Protein AF-A0A2K0TEW2-F1 (afdb_monomer)

Organism: NCBI:txid398673

Structure (mmCIF, N/CA/C/O backbone):
data_AF-A0A2K0TEW2-F1
#
_entry.id   AF-A0A2K0TEW2-F1
#
loop_
_atom_site.group_PDB
_atom_site.id
_atom_site.type_symbol
_atom_site.label_atom_id
_atom_site.label_alt_id
_atom_site.label_comp_id
_atom_site.label_asym_id
_atom_site.label_entity_id
_atom_site.label_seq_id
_atom_site.pdbx_PDB_ins_code
_atom_site.Cartn_x
_atom_site.Cartn_y
_atom_site.Cartn_z
_atom_site.occupancy
_atom_site.B_iso_or_equiv
_atom_site.auth_seq_id
_atom_site.auth_comp_id
_atom_site.auth_asym_id
_atom_site.auth_atom_id
_atom_site.pdbx_PDB_model_num
ATOM 1 N N . MET A 1 1 ? 7.494 16.924 -3.556 1.00 57.91 1 MET A N 1
ATOM 2 C CA . MET A 1 1 ? 6.108 16.742 -3.064 1.00 57.91 1 MET A CA 1
ATOM 3 C C . MET A 1 1 ? 6.076 16.778 -1.550 1.00 57.91 1 MET A C 1
ATOM 5 O O . MET A 1 1 ? 6.908 16.106 -0.947 1.00 57.91 1 MET A O 1
ATOM 9 N N . LYS A 1 2 ? 5.134 17.552 -0.991 1.00 87.75 2 LYS A N 1
ATOM 10 C CA . LYS A 1 2 ? 4.950 17.799 0.453 1.00 87.75 2 LYS A CA 1
ATOM 11 C C . LYS A 1 2 ? 4.092 16.739 1.165 1.00 87.75 2 LYS A C 1
ATOM 13 O O . LYS A 1 2 ? 4.087 16.709 2.386 1.00 87.75 2 LYS A O 1
ATOM 18 N N . TYR A 1 3 ? 3.412 15.872 0.410 1.00 91.50 3 TYR A N 1
ATOM 19 C CA . TYR A 1 3 ? 2.435 14.933 0.965 1.00 91.50 3 TYR A CA 1
ATOM 20 C C . TYR A 1 3 ? 3.031 13.914 1.946 1.00 91.50 3 TYR A C 1
ATOM 22 O O . TYR A 1 3 ? 2.413 13.671 2.963 1.00 91.50 3 TYR A O 1
ATOM 30 N N . GLY A 1 4 ? 4.246 13.394 1.725 1.00 90.50 4 GLY A N 1
ATOM 31 C CA . GLY A 1 4 ? 4.873 12.467 2.686 1.00 90.50 4 GLY A CA 1
ATOM 32 C C . GLY A 1 4 ? 5.037 13.074 4.087 1.00 90.50 4 GLY A C 1
ATOM 33 O O . GLY A 1 4 ? 4.664 12.460 5.075 1.00 90.50 4 GLY A O 1
ATOM 34 N N . VAL A 1 5 ? 5.476 14.336 4.161 1.00 90.69 5 VAL A N 1
ATOM 35 C CA . VAL A 1 5 ? 5.586 15.083 5.429 1.00 90.69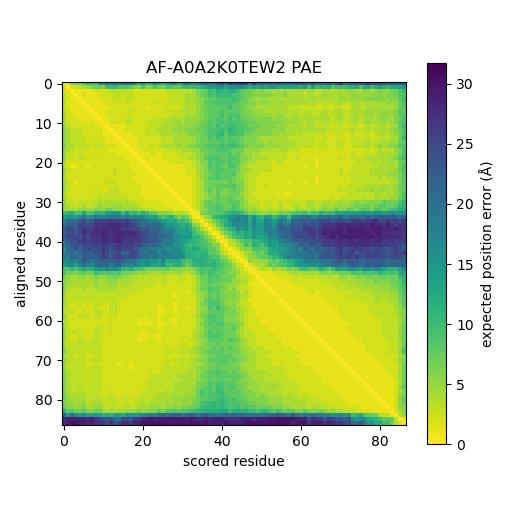 5 VAL A CA 1
ATOM 36 C C . VAL A 1 5 ? 4.208 15.362 6.029 1.00 90.69 5 VAL A C 1
ATOM 38 O O . VAL A 1 5 ? 4.030 15.326 7.242 1.00 90.69 5 VAL A O 1
ATOM 41 N N . GLN A 1 6 ? 3.226 15.670 5.180 1.00 94.06 6 GLN A N 1
ATOM 42 C CA . GLN A 1 6 ? 1.855 15.883 5.626 1.00 94.06 6 GLN A CA 1
ATOM 43 C C . GLN A 1 6 ? 1.256 14.603 6.220 1.00 94.06 6 GLN A C 1
ATOM 45 O O . GLN A 1 6 ? 0.680 14.668 7.300 1.00 94.06 6 GLN A O 1
ATOM 50 N N . LEU A 1 7 ? 1.434 13.467 5.544 1.00 92.94 7 LEU A N 1
ATOM 51 C CA . LEU A 1 7 ? 0.967 12.155 5.973 1.00 92.94 7 LEU A CA 1
ATOM 52 C C . LEU A 1 7 ? 1.548 11.805 7.341 1.00 92.94 7 LEU A C 1
ATOM 54 O O . LEU A 1 7 ? 0.790 11.503 8.253 1.00 92.94 7 LEU A O 1
ATOM 58 N N . GLU A 1 8 ? 2.865 11.918 7.517 1.00 91.25 8 GLU A N 1
ATOM 59 C CA . GLU A 1 8 ? 3.521 11.669 8.807 1.00 91.25 8 GLU A CA 1
ATOM 60 C C . GLU A 1 8 ? 2.981 12.578 9.920 1.00 91.25 8 GLU A C 1
ATOM 62 O O . GLU A 1 8 ? 2.714 12.110 11.022 1.00 91.25 8 GLU A O 1
ATOM 67 N N . ARG A 1 9 ? 2.771 13.869 9.628 1.00 93.44 9 ARG A N 1
ATOM 68 C CA . ARG A 1 9 ? 2.271 14.851 10.603 1.00 93.44 9 ARG A CA 1
ATOM 69 C C . ARG A 1 9 ? 0.811 14.623 11.001 1.00 93.44 9 ARG A C 1
ATOM 71 O O . ARG A 1 9 ? 0.449 14.893 12.140 1.00 93.44 9 ARG A O 1
ATOM 78 N N . GLU A 1 10 ? -0.034 14.235 10.052 1.00 94.31 10 GLU A N 1
ATOM 79 C CA . GLU A 1 10 ? -1.481 14.056 10.259 1.00 94.31 10 GLU A CA 1
ATOM 80 C C . GLU A 1 10 ? -1.837 12.647 10.743 1.00 94.31 10 GLU A C 1
ATOM 82 O O . GLU A 1 10 ? -2.970 12.401 11.151 1.00 94.31 10 GLU A O 1
ATOM 87 N N . SER A 1 11 ? -0.871 11.731 10.729 1.00 93.75 11 SER A N 1
ATOM 88 C CA . SER A 1 11 ? -1.049 10.377 11.232 1.00 93.75 11 SER A CA 1
ATOM 89 C C . SER A 1 11 ? -1.098 10.322 12.751 1.00 93.75 11 SER A C 1
ATOM 91 O O . SER A 1 11 ? -0.436 11.085 13.453 1.00 93.75 11 SER A O 1
ATOM 93 N N . VAL A 1 12 ? -1.835 9.335 13.256 1.00 95.12 12 VAL A N 1
ATOM 94 C CA . VAL A 1 12 ? -1.795 8.947 14.667 1.00 95.12 12 VAL A CA 1
ATOM 95 C C . VAL A 1 12 ? -0.409 8.350 14.958 1.00 95.12 12 VAL A C 1
ATOM 97 O O . VAL A 1 12 ? -0.057 7.346 14.329 1.00 95.12 12 VAL A O 1
ATOM 100 N N . PRO A 1 13 ? 0.396 8.926 15.874 1.00 94.00 13 PRO A N 1
ATOM 101 C CA . PRO A 1 13 ? 1.773 8.483 16.116 1.00 94.00 13 PRO A CA 1
ATOM 102 C C . PRO A 1 13 ? 1.891 6.990 16.440 1.00 94.00 13 PRO A C 1
ATOM 104 O O . PRO A 1 13 ? 2.789 6.308 15.945 1.00 94.00 13 PRO A O 1
ATOM 107 N N . GLU A 1 14 ? 0.941 6.463 17.208 1.00 94.81 14 GLU A N 1
ATOM 108 C CA . GLU A 1 14 ? 0.872 5.064 17.630 1.00 94.81 14 GLU A CA 1
ATOM 109 C C . GLU A 1 14 ? 0.627 4.100 16.462 1.00 94.81 14 GLU A C 1
ATOM 111 O O . GLU A 1 14 ? 0.890 2.905 16.586 1.00 94.81 14 GLU A O 1
ATOM 116 N N . TRP A 1 15 ? 0.112 4.596 15.335 1.00 94.38 15 TRP A N 1
ATOM 117 C CA . TRP A 1 15 ? -0.207 3.801 14.146 1.00 94.38 15 TRP A CA 1
ATOM 118 C C . TRP A 1 15 ? 0.764 4.053 12.993 1.00 94.38 15 TRP A C 1
ATOM 120 O O . TRP A 1 15 ? 0.603 3.472 11.926 1.00 94.38 15 TRP A O 1
ATOM 130 N N . SER A 1 16 ? 1.794 4.874 13.209 1.00 91.31 16 SER A N 1
ATOM 131 C CA . SER A 1 16 ? 2.771 5.261 12.184 1.00 91.31 16 SER A CA 1
ATOM 132 C C . SER A 1 16 ? 3.417 4.072 11.463 1.00 91.31 16 SER A C 1
ATOM 134 O O . SER A 1 16 ? 3.638 4.139 10.259 1.00 91.31 16 SER A O 1
ATOM 136 N N . LEU A 1 17 ? 3.652 2.961 12.168 1.00 91.81 17 LEU A N 1
ATOM 137 C CA . LEU A 1 17 ? 4.200 1.719 11.602 1.00 91.81 17 LEU A CA 1
ATOM 138 C C . LEU A 1 17 ? 3.247 0.992 10.643 1.00 91.81 17 LEU A C 1
ATOM 140 O O . LEU A 1 17 ? 3.684 0.130 9.884 1.00 91.81 17 LEU A O 1
ATOM 144 N N . HIS A 1 18 ? 1.957 1.310 10.699 1.00 94.12 18 HIS A N 1
ATOM 145 C CA . HIS A 1 18 ? 0.930 0.744 9.831 1.00 94.12 18 HIS A CA 1
ATOM 146 C C . HIS A 1 18 ? 0.596 1.655 8.652 1.00 94.12 18 HIS A C 1
ATOM 148 O O . HIS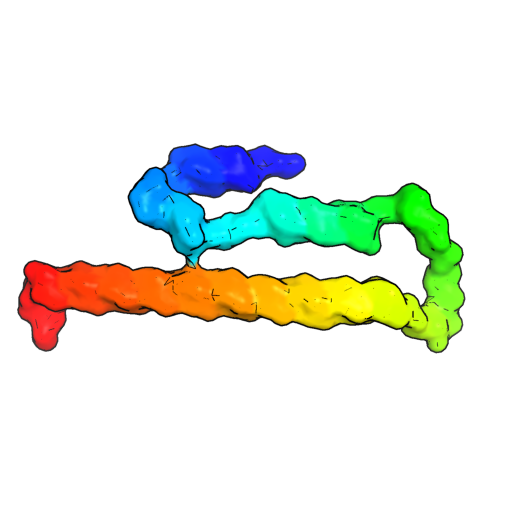 A 1 18 ? -0.185 1.255 7.798 1.00 94.12 18 HIS A O 1
ATOM 154 N N . ASN A 1 19 ? 1.169 2.859 8.589 1.00 93.38 19 ASN A N 1
ATOM 155 C CA . ASN A 1 19 ? 0.946 3.771 7.477 1.00 93.38 19 ASN A CA 1
ATOM 156 C C . ASN A 1 19 ? 1.519 3.232 6.164 1.00 93.38 19 ASN A C 1
ATOM 158 O O . ASN A 1 19 ? 2.477 2.460 6.143 1.00 93.38 19 ASN A O 1
ATOM 162 N N . LEU A 1 20 ? 0.977 3.747 5.058 1.00 94.25 20 LEU A N 1
ATOM 163 C CA . LEU A 1 20 ? 1.584 3.605 3.740 1.00 94.25 20 LEU A CA 1
ATOM 164 C C . LEU A 1 20 ? 3.011 4.177 3.760 1.00 94.25 20 LEU A C 1
ATOM 166 O O . LEU A 1 20 ? 3.206 5.335 4.146 1.00 94.25 20 LEU A O 1
ATOM 170 N N . ASP A 1 21 ? 3.988 3.421 3.259 1.00 94.81 21 ASP A N 1
ATOM 171 C CA . ASP A 1 21 ? 5.351 3.914 3.059 1.00 94.81 21 ASP A CA 1
ATOM 172 C C . ASP A 1 21 ? 5.428 4.766 1.782 1.00 94.81 21 ASP A C 1
ATOM 174 O O . ASP A 1 21 ? 5.989 4.410 0.740 1.00 94.81 21 ASP A O 1
ATOM 178 N N . TYR A 1 22 ? 4.804 5.939 1.871 1.00 95.00 22 TYR A N 1
ATOM 179 C CA . TYR A 1 22 ? 4.680 6.883 0.771 1.00 95.00 22 TYR A CA 1
ATOM 180 C C . TYR A 1 22 ? 6.043 7.353 0.248 1.00 95.00 22 TYR A C 1
ATOM 182 O O . TYR A 1 22 ? 6.213 7.570 -0.955 1.00 95.00 22 TYR A O 1
ATOM 190 N N . ASN A 1 23 ? 7.010 7.569 1.145 1.00 93.88 23 ASN A N 1
ATOM 191 C CA . ASN A 1 23 ? 8.315 8.100 0.765 1.00 93.88 23 ASN A CA 1
ATOM 192 C C . ASN A 1 23 ? 9.138 7.061 -0.000 1.00 93.88 23 ASN A C 1
ATOM 194 O O . ASN A 1 23 ? 9.760 7.448 -0.994 1.00 93.88 23 ASN A O 1
ATOM 198 N N . SER A 1 24 ? 9.072 5.781 0.379 1.00 93.81 24 SER A N 1
ATOM 199 C CA . SER A 1 24 ? 9.698 4.696 -0.384 1.00 93.81 24 SER A CA 1
ATOM 200 C C . SER A 1 24 ? 9.039 4.513 -1.749 1.00 93.81 24 SER 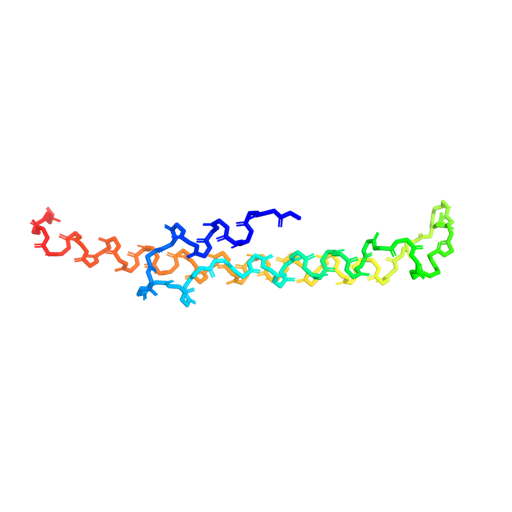A C 1
ATOM 202 O O . SER A 1 24 ? 9.735 4.574 -2.758 1.00 93.81 24 SER A O 1
ATOM 204 N N . LEU A 1 25 ? 7.703 4.437 -1.833 1.00 95.25 25 LEU A N 1
ATOM 205 C CA . LEU A 1 25 ? 6.996 4.324 -3.124 1.00 95.25 25 LEU A CA 1
ATOM 206 C C . LEU A 1 25 ? 7.339 5.480 -4.073 1.00 95.25 25 LEU A C 1
ATOM 208 O O . LEU A 1 25 ? 7.625 5.297 -5.256 1.00 95.25 25 LEU A O 1
ATOM 212 N N . LYS A 1 26 ? 7.356 6.704 -3.541 1.00 94.44 26 LYS A N 1
ATOM 213 C CA . LYS A 1 26 ? 7.751 7.893 -4.297 1.00 94.44 26 LYS A CA 1
ATOM 214 C C . LY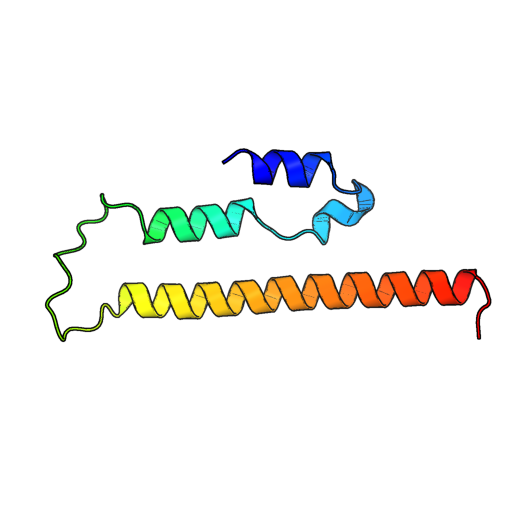S A 1 26 ? 9.219 7.845 -4.725 1.00 94.44 26 LYS A C 1
ATOM 216 O O . LYS A 1 26 ? 9.540 8.370 -5.793 1.00 94.44 26 LYS A O 1
ATOM 221 N N . HIS A 1 27 ? 10.108 7.309 -3.889 1.00 92.62 27 HIS A N 1
ATOM 222 C CA . HIS A 1 27 ? 11.518 7.145 -4.227 1.00 92.62 27 HIS A CA 1
ATOM 223 C C . HIS A 1 27 ? 11.683 6.164 -5.387 1.00 92.62 27 HIS A C 1
ATOM 225 O O . HIS A 1 27 ? 12.295 6.542 -6.381 1.00 92.62 27 HIS A O 1
ATOM 231 N N . GLU A 1 28 ? 11.058 4.990 -5.304 1.00 91.75 28 GLU A N 1
ATOM 232 C CA . GLU A 1 28 ? 11.088 3.962 -6.349 1.00 91.75 28 GLU A CA 1
ATOM 233 C C . GLU A 1 28 ? 10.589 4.504 -7.690 1.00 91.75 28 GLU A C 1
ATOM 235 O O . GLU A 1 28 ? 11.302 4.453 -8.694 1.00 91.75 28 GLU A O 1
ATOM 240 N N . ILE A 1 29 ? 9.421 5.157 -7.699 1.00 92.06 29 ILE A N 1
ATOM 241 C CA . ILE A 1 29 ? 8.898 5.813 -8.906 1.00 92.06 29 ILE A CA 1
ATOM 242 C C . ILE A 1 29 ? 9.912 6.819 -9.447 1.00 92.06 29 ILE A C 1
ATOM 244 O O . ILE A 1 29 ? 10.230 6.807 -10.631 1.00 92.06 29 ILE A O 1
ATOM 248 N N . LYS A 1 30 ? 10.472 7.676 -8.587 1.00 91.12 30 LYS A N 1
ATOM 249 C CA . LYS A 1 30 ? 11.443 8.676 -9.028 1.00 91.12 30 LYS A CA 1
ATOM 250 C C . LYS A 1 30 ? 12.684 8.025 -9.640 1.00 91.12 30 LYS A C 1
ATOM 252 O O . LYS A 1 30 ? 13.132 8.497 -10.681 1.00 91.12 30 LYS A O 1
ATOM 257 N N . VAL A 1 31 ? 13.255 7.001 -9.011 1.00 88.44 31 VAL A N 1
ATOM 258 C CA . VAL A 1 31 ? 14.460 6.317 -9.505 1.00 88.44 31 VAL A CA 1
ATOM 259 C C . VAL A 1 31 ? 14.219 5.744 -10.900 1.00 88.44 31 VAL A C 1
ATOM 261 O O . VAL A 1 31 ? 15.059 5.937 -11.776 1.00 88.44 31 VAL A O 1
ATOM 264 N N . HIS A 1 32 ? 13.054 5.138 -11.126 1.00 85.50 32 HIS A N 1
ATOM 265 C CA . HIS A 1 32 ? 12.729 4.453 -12.376 1.00 85.50 32 HIS A CA 1
ATOM 266 C C . HIS A 1 32 ? 12.106 5.341 -13.465 1.00 85.50 32 HIS A C 1
ATOM 268 O O . HIS A 1 32 ? 12.023 4.919 -14.615 1.00 85.50 32 HIS A O 1
ATOM 274 N N . THR A 1 33 ? 11.713 6.581 -13.151 1.00 80.75 33 THR A N 1
ATOM 275 C CA . THR A 1 33 ? 11.185 7.540 -14.142 1.00 80.75 33 THR A CA 1
ATOM 276 C C . THR A 1 33 ? 12.071 8.772 -14.355 1.00 80.75 33 THR A C 1
ATOM 278 O O . THR A 1 33 ? 11.705 9.666 -15.122 1.00 80.75 33 THR A O 1
ATOM 281 N N . THR A 1 34 ? 13.206 8.900 -13.656 1.00 81.94 34 THR A N 1
ATOM 282 C CA . THR A 1 34 ? 14.103 10.056 -13.833 1.00 81.94 34 THR A CA 1
ATOM 283 C C . THR A 1 34 ? 14.900 9.921 -15.129 1.00 81.94 34 THR A C 1
ATOM 285 O O . THR A 1 34 ? 15.633 8.961 -15.338 1.00 81.94 34 THR A O 1
ATOM 288 N N . ARG A 1 35 ? 14.787 10.954 -15.972 1.00 59.72 35 ARG A N 1
ATOM 289 C CA . ARG A 1 35 ? 15.273 11.040 -17.360 1.00 59.72 35 ARG A CA 1
ATOM 290 C C . ARG A 1 35 ? 16.793 10.864 -17.558 1.00 59.72 35 ARG A C 1
ATOM 292 O O . ARG A 1 35 ? 17.219 10.703 -18.695 1.00 59.72 35 ARG A O 1
ATOM 299 N N . ASP A 1 36 ? 17.581 10.900 -16.481 1.00 55.97 36 ASP A N 1
ATOM 300 C CA . ASP A 1 36 ? 19.053 10.831 -16.508 1.00 55.97 36 ASP A CA 1
ATOM 301 C C . ASP A 1 36 ? 19.624 9.407 -16.404 1.00 55.97 36 ASP A C 1
ATOM 303 O O . ASP A 1 36 ? 20.820 9.211 -16.622 1.00 55.97 36 ASP A O 1
ATOM 307 N N . GLN A 1 37 ? 18.803 8.386 -16.134 1.00 54.34 37 GLN A N 1
ATOM 308 C CA . GLN A 1 37 ? 19.193 7.035 -16.538 1.00 54.34 37 GLN A CA 1
ATOM 309 C C . GLN A 1 37 ? 18.981 6.972 -18.043 1.00 54.34 37 GLN A C 1
ATOM 311 O O . GLN A 1 37 ? 17.850 7.150 -18.484 1.00 54.34 37 GLN A O 1
ATOM 316 N N . ALA A 1 38 ? 20.066 6.801 -18.805 1.00 48.97 38 ALA A N 1
ATOM 317 C CA . ALA A 1 38 ? 20.143 6.764 -20.265 1.00 48.97 38 ALA A CA 1
ATOM 318 C C . ALA A 1 38 ? 19.113 5.810 -20.902 1.00 48.97 38 ALA A C 1
ATOM 320 O O . ALA A 1 38 ? 19.440 4.734 -21.397 1.00 48.97 38 ALA A O 1
ATOM 321 N N . THR A 1 39 ? 17.849 6.219 -20.889 1.00 54.81 39 THR A N 1
ATOM 322 C CA . THR A 1 39 ? 16.736 5.499 -21.477 1.00 54.81 39 THR A CA 1
ATOM 323 C C . THR A 1 39 ? 16.833 5.850 -22.942 1.00 54.81 39 THR A C 1
ATOM 325 O O . THR A 1 39 ? 16.326 6.881 -23.393 1.00 54.81 39 THR A O 1
ATOM 328 N N . ALA A 1 40 ? 17.617 5.048 -23.664 1.00 53.31 40 ALA A N 1
ATOM 329 C CA . ALA A 1 40 ? 17.562 5.000 -25.110 1.00 53.31 40 ALA A CA 1
ATOM 330 C C . ALA A 1 40 ? 16.078 5.030 -25.479 1.00 53.31 40 ALA A C 1
ATOM 332 O O . ALA A 1 40 ? 15.324 4.186 -24.996 1.00 53.31 40 ALA A O 1
ATOM 333 N N . LEU A 1 41 ? 15.662 6.070 -26.212 1.00 58.66 41 LEU A N 1
ATOM 334 C CA . LEU A 1 41 ? 14.278 6.285 -26.631 1.00 58.66 41 LEU A CA 1
ATOM 335 C C . LEU A 1 41 ? 13.679 4.929 -27.002 1.00 58.66 41 LEU A C 1
ATOM 337 O O . LEU A 1 41 ? 14.186 4.294 -27.929 1.00 58.66 41 LEU A O 1
ATOM 341 N N . ALA A 1 42 ? 12.696 4.463 -26.224 1.00 59.91 42 ALA A N 1
ATOM 342 C CA . ALA A 1 42 ? 12.127 3.136 -26.400 1.00 59.91 42 ALA A CA 1
ATOM 343 C C . ALA A 1 42 ? 11.764 2.966 -27.878 1.00 59.91 42 ALA A C 1
ATOM 345 O O . ALA A 1 42 ? 10.973 3.740 -28.425 1.00 59.91 42 ALA A O 1
ATOM 346 N N . ILE A 1 43 ? 12.421 2.016 -28.546 1.00 60.53 43 ILE A N 1
ATOM 347 C CA . ILE A 1 43 ? 12.192 1.771 -29.967 1.00 60.53 43 ILE A CA 1
ATOM 348 C C . ILE A 1 43 ? 10.734 1.319 -30.087 1.00 60.53 43 ILE A C 1
ATOM 350 O O . ILE A 1 43 ? 10.362 0.356 -29.411 1.00 60.53 43 ILE A O 1
ATOM 354 N N . PRO A 1 44 ? 9.894 1.972 -30.909 1.00 61.41 44 PRO A N 1
ATOM 355 C CA . PRO A 1 44 ? 8.513 1.545 -31.096 1.00 61.41 44 PRO A CA 1
ATOM 356 C C . PRO A 1 44 ? 8.452 0.049 -31.444 1.00 61.41 44 PRO A C 1
ATOM 358 O O . PRO A 1 44 ? 9.029 -0.382 -32.439 1.00 61.41 44 PRO A O 1
ATOM 361 N N . GLY A 1 45 ? 7.792 -0.749 -30.598 1.00 67.81 45 GLY A N 1
ATOM 362 C CA . GLY A 1 45 ? 7.707 -2.211 -30.740 1.00 67.81 45 GLY A CA 1
ATOM 363 C C . GLY A 1 45 ? 8.705 -3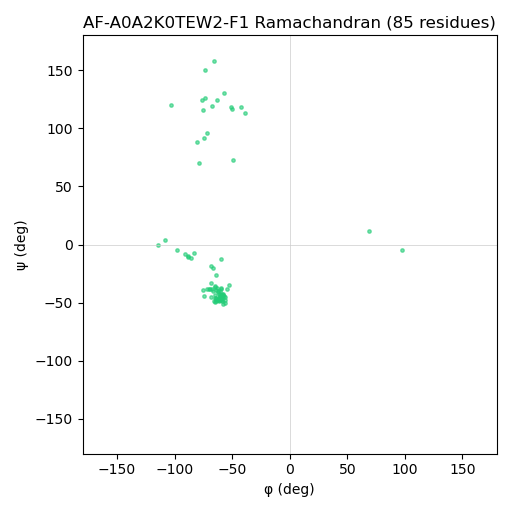.029 -29.906 1.00 67.81 45 GLY A C 1
ATOM 364 O O . GLY A 1 45 ? 8.592 -4.252 -29.885 1.00 67.81 45 GLY A O 1
ATOM 365 N N . HIS A 1 46 ? 9.637 -2.398 -29.183 1.00 66.88 46 HIS A N 1
ATOM 366 C CA . HIS A 1 46 ? 10.520 -3.071 -28.228 1.00 66.88 46 HIS A CA 1
ATOM 367 C C . HIS A 1 46 ? 10.053 -2.807 -26.793 1.00 66.88 46 HIS A C 1
ATOM 369 O O . HIS A 1 46 ? 9.964 -1.657 -26.364 1.00 66.88 46 HIS A O 1
ATOM 375 N N . GLN A 1 47 ? 9.729 -3.870 -26.052 1.00 68.19 47 GLN A N 1
ATOM 376 C CA . GLN A 1 47 ? 9.352 -3.743 -24.646 1.00 68.19 47 GLN A CA 1
ATOM 377 C C . GLN A 1 47 ? 10.585 -3.438 -23.798 1.00 68.19 47 GLN A C 1
ATOM 379 O O . GLN A 1 47 ? 11.564 -4.185 -23.814 1.00 68.19 47 GLN A O 1
ATOM 384 N N . ASP A 1 48 ? 10.509 -2.366 -23.016 1.00 81.38 48 ASP A N 1
ATOM 385 C CA . ASP A 1 48 ? 11.493 -2.090 -21.980 1.00 81.38 48 ASP A CA 1
ATOM 386 C C . ASP A 1 48 ? 11.296 -3.087 -20.828 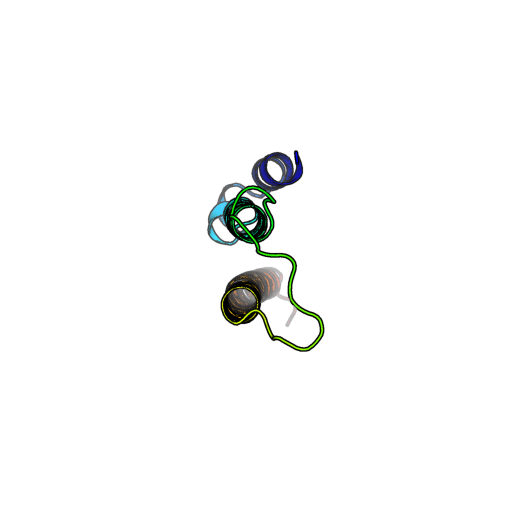1.00 81.38 48 ASP A C 1
ATOM 388 O O . ASP A 1 48 ? 10.438 -2.936 -19.957 1.00 81.38 48 ASP A O 1
ATOM 392 N N . THR A 1 49 ? 12.074 -4.168 -20.863 1.00 84.56 49 THR A N 1
ATOM 393 C CA . THR A 1 49 ? 12.003 -5.235 -19.856 1.00 84.56 49 THR A CA 1
ATOM 394 C C . THR A 1 49 ? 12.390 -4.760 -18.455 1.00 84.56 49 THR A C 1
ATOM 396 O O . THR A 1 49 ? 11.923 -5.344 -17.477 1.00 84.56 49 THR A O 1
ATOM 399 N N . ALA A 1 50 ? 13.214 -3.713 -18.333 1.00 83.62 50 ALA A N 1
ATOM 400 C CA . ALA A 1 50 ? 13.583 -3.141 -17.044 1.00 83.62 50 ALA A CA 1
ATOM 401 C C . ALA A 1 50 ? 12.421 -2.328 -16.468 1.00 83.62 50 ALA A C 1
ATOM 403 O O . ALA A 1 50 ? 12.066 -2.523 -15.304 1.00 83.62 50 ALA A O 1
ATOM 404 N N . LEU A 1 51 ? 11.775 -1.505 -17.302 1.00 83.50 51 LEU A N 1
ATOM 405 C CA . LEU A 1 51 ? 10.557 -0.787 -16.930 1.00 83.50 51 LEU A CA 1
ATOM 406 C C . LEU A 1 51 ? 9.451 -1.760 -16.514 1.00 83.50 51 LEU A C 1
ATOM 408 O O . LEU A 1 51 ? 8.851 -1.587 -15.459 1.00 83.50 51 LEU A O 1
ATOM 412 N N . ARG A 1 52 ? 9.237 -2.833 -17.286 1.00 88.00 52 ARG A N 1
ATOM 413 C CA . ARG A 1 52 ? 8.210 -3.830 -16.967 1.00 88.00 52 ARG A CA 1
ATOM 414 C C . ARG A 1 52 ? 8.448 -4.507 -15.617 1.00 88.00 52 ARG A C 1
ATOM 416 O O . ARG A 1 52 ? 7.523 -4.646 -14.825 1.00 88.00 52 ARG A O 1
ATOM 423 N N . ARG A 1 53 ? 9.692 -4.909 -15.339 1.00 90.44 53 ARG A N 1
ATOM 424 C CA . ARG A 1 53 ? 10.067 -5.504 -14.045 1.00 90.44 53 ARG A CA 1
ATOM 425 C C . ARG A 1 53 ? 9.826 -4.542 -12.889 1.00 90.44 53 ARG A C 1
ATOM 427 O O . ARG A 1 53 ? 9.365 -4.974 -11.838 1.00 90.44 53 ARG A O 1
ATOM 434 N N . PHE A 1 54 ? 10.137 -3.263 -13.086 1.00 91.12 54 PHE A N 1
ATOM 435 C CA . PHE A 1 54 ? 9.836 -2.227 -12.107 1.00 91.12 54 PHE A CA 1
ATOM 436 C C . PHE A 1 54 ? 8.325 -2.094 -11.874 1.00 91.12 54 PHE A C 1
ATOM 438 O O . PHE A 1 54 ? 7.900 -2.097 -10.725 1.00 91.12 54 PHE A O 1
ATOM 445 N N . GLU A 1 55 ? 7.510 -2.032 -12.929 1.00 92.75 55 GLU A N 1
ATOM 446 C CA . GLU A 1 55 ? 6.048 -1.941 -12.807 1.00 92.75 55 GLU A CA 1
ATOM 447 C C . GLU A 1 55 ? 5.458 -3.139 -12.050 1.00 92.75 55 GLU A C 1
ATOM 449 O O . GLU A 1 55 ? 4.649 -2.951 -11.142 1.00 92.75 55 GLU A O 1
ATOM 454 N N . ASP A 1 56 ? 5.894 -4.361 -12.377 1.00 96.06 56 ASP A N 1
ATOM 455 C CA . ASP A 1 56 ? 5.440 -5.584 -11.705 1.00 96.06 56 ASP A CA 1
ATOM 456 C C . ASP A 1 56 ? 5.852 -5.593 -10.213 1.00 96.06 56 ASP A C 1
ATOM 458 O O . ASP A 1 56 ? 5.067 -5.982 -9.339 1.00 96.06 56 ASP A O 1
ATOM 462 N N . ALA A 1 57 ? 7.062 -5.116 -9.893 1.00 95.88 57 ALA A N 1
ATOM 463 C CA . ALA A 1 57 ? 7.543 -4.988 -8.516 1.00 95.88 57 ALA A CA 1
ATOM 464 C C . ALA A 1 57 ? 6.785 -3.903 -7.732 1.00 95.88 57 ALA A C 1
ATOM 466 O O . ALA A 1 57 ? 6.349 -4.150 -6.608 1.00 95.88 57 ALA A O 1
ATOM 467 N N . LEU A 1 58 ? 6.573 -2.730 -8.335 1.00 96.25 58 LEU A N 1
ATOM 468 C CA . LEU A 1 58 ? 5.814 -1.632 -7.738 1.00 96.25 58 LEU A CA 1
ATOM 469 C C . LEU A 1 58 ? 4.369 -2.053 -7.458 1.00 96.25 58 LEU A C 1
ATOM 471 O O . LEU A 1 58 ? 3.842 -1.760 -6.388 1.00 96.25 58 LEU A O 1
ATOM 475 N N . PHE A 1 59 ? 3.734 -2.760 -8.395 1.00 97.44 59 PHE A N 1
ATOM 476 C CA . PHE A 1 59 ? 2.387 -3.292 -8.207 1.00 97.44 59 PHE A CA 1
ATOM 477 C C . PHE A 1 59 ? 2.326 -4.260 -7.022 1.00 97.44 59 PHE A C 1
ATOM 479 O O . PHE A 1 59 ? 1.460 -4.130 -6.159 1.00 97.44 59 PHE A O 1
ATOM 486 N N . THR A 1 60 ? 3.283 -5.187 -6.947 1.00 98.19 60 THR A N 1
ATOM 487 C CA . THR A 1 60 ? 3.381 -6.139 -5.834 1.00 98.19 60 THR A CA 1
ATOM 488 C C . THR A 1 60 ? 3.531 -5.415 -4.495 1.00 98.19 60 THR A C 1
ATOM 490 O O . THR A 1 60 ? 2.857 -5.762 -3.528 1.00 98.19 60 THR A O 1
ATOM 493 N N . GLU A 1 61 ? 4.364 -4.374 -4.434 1.00 97.81 61 GLU A N 1
ATOM 494 C CA . GLU A 1 61 ? 4.554 -3.592 -3.211 1.00 97.81 61 GLU A CA 1
ATOM 495 C C . GLU A 1 61 ? 3.296 -2.808 -2.813 1.00 97.81 61 GLU A C 1
ATOM 497 O O . GLU A 1 61 ? 2.935 -2.778 -1.636 1.00 97.81 61 GLU A O 1
ATOM 502 N N . LEU A 1 62 ? 2.576 -2.234 -3.782 1.00 97.88 62 LEU A N 1
ATOM 503 C CA . LEU A 1 62 ? 1.294 -1.574 -3.527 1.00 97.88 62 LEU A CA 1
ATOM 504 C C . LEU A 1 62 ? 0.264 -2.545 -2.936 1.00 97.88 62 LEU A C 1
ATOM 506 O O . LEU A 1 62 ? -0.401 -2.189 -1.964 1.00 97.88 62 LEU A O 1
ATOM 510 N N . CYS A 1 63 ? 0.164 -3.768 -3.467 1.00 98.19 63 CYS A N 1
ATOM 511 C CA . CYS A 1 63 ? -0.688 -4.814 -2.896 1.00 98.19 63 CYS A CA 1
ATOM 512 C C . CYS A 1 63 ? -0.257 -5.174 -1.469 1.00 98.19 63 CYS A C 1
ATOM 514 O O . CYS A 1 63 ? -1.078 -5.157 -0.558 1.00 98.19 63 CYS A O 1
ATOM 516 N N . ASN A 1 64 ? 1.038 -5.410 -1.243 1.00 97.56 64 ASN A N 1
ATOM 517 C CA . ASN A 1 64 ? 1.553 -5.772 0.079 1.00 97.56 64 ASN A CA 1
ATOM 518 C C . ASN A 1 64 ? 1.258 -4.702 1.140 1.00 97.56 64 ASN A C 1
ATOM 520 O O . ASN A 1 64 ? 0.882 -5.029 2.267 1.00 97.56 64 ASN A O 1
ATOM 524 N N . GLN A 1 65 ? 1.454 -3.421 0.812 1.00 97.38 65 GLN A N 1
ATOM 525 C CA . GLN A 1 65 ? 1.157 -2.334 1.745 1.00 97.38 65 GLN A CA 1
ATOM 526 C C . GLN A 1 65 ? -0.349 -2.161 1.957 1.00 97.38 65 GLN A C 1
ATOM 528 O O . GLN A 1 65 ? -0.771 -1.923 3.089 1.00 97.38 65 GLN A O 1
ATOM 533 N N . HIS A 1 66 ? -1.154 -2.326 0.903 1.00 97.25 66 HIS A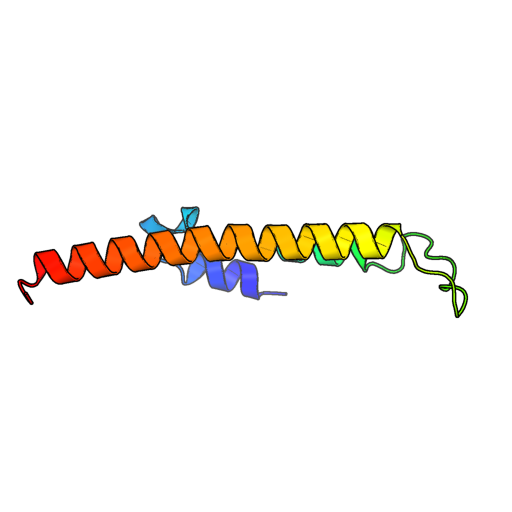 N 1
ATOM 534 C CA . HIS A 1 66 ? -2.611 -2.314 1.001 1.00 97.25 66 HIS A CA 1
ATOM 535 C C . HIS A 1 66 ? -3.121 -3.407 1.949 1.00 97.25 66 HIS A C 1
ATOM 537 O O . HIS A 1 66 ? -3.879 -3.104 2.864 1.00 97.25 66 HIS A O 1
ATOM 543 N N . ASP A 1 67 ? -2.652 -4.645 1.803 1.00 97.62 67 ASP A N 1
ATOM 544 C CA . ASP A 1 67 ? -3.105 -5.771 2.626 1.00 97.62 67 ASP A CA 1
ATOM 545 C C . ASP A 1 67 ? -2.734 -5.589 4.106 1.00 97.62 67 ASP A C 1
ATOM 547 O O . ASP A 1 67 ? -3.504 -5.925 5.007 1.00 97.62 67 ASP A O 1
ATOM 551 N N . ARG A 1 68 ? -1.564 -4.998 4.386 1.00 96.50 68 ARG A N 1
ATOM 552 C CA . ARG A 1 68 ? -1.153 -4.649 5.758 1.00 96.50 68 ARG A CA 1
ATOM 553 C C . ARG A 1 68 ? -2.054 -3.578 6.371 1.00 96.50 68 ARG A C 1
ATOM 555 O O . ARG A 1 68 ? -2.417 -3.693 7.543 1.00 96.50 68 ARG A O 1
ATOM 562 N N . LEU A 1 69 ? -2.392 -2.547 5.595 1.00 96.19 69 LEU A N 1
ATOM 563 C CA . LEU A 1 69 ? -3.309 -1.482 6.003 1.00 96.19 69 LEU A CA 1
ATOM 564 C C . LEU A 1 69 ? -4.715 -2.032 6.258 1.00 96.19 69 LEU A C 1
ATOM 566 O O . LEU A 1 69 ? -5.299 -1.743 7.301 1.00 96.19 69 LEU A O 1
ATOM 570 N N . ASP A 1 70 ? -5.228 -2.854 5.344 1.00 97.62 70 ASP A N 1
ATOM 571 C CA . ASP A 1 70 ? -6.547 -3.478 5.444 1.00 97.62 70 ASP A CA 1
ATOM 572 C C . ASP A 1 70 ? -6.666 -4.357 6.696 1.00 97.62 70 ASP A C 1
ATOM 574 O O . ASP A 1 70 ? -7.603 -4.209 7.486 1.00 97.62 70 ASP A O 1
ATOM 578 N N . LEU A 1 71 ? -5.654 -5.192 6.956 1.00 97.69 71 LEU A N 1
ATOM 579 C CA . LEU A 1 71 ? -5.598 -6.020 8.159 1.00 97.69 71 LEU A CA 1
ATOM 580 C C . LEU A 1 71 ? -5.599 -5.172 9.438 1.00 97.69 71 LEU A C 1
ATOM 582 O O . LEU A 1 71 ? -6.306 -5.490 10.398 1.00 97.69 71 LEU A O 1
ATOM 586 N N . PHE A 1 72 ? -4.816 -4.091 9.466 1.00 97.19 72 PHE A N 1
ATOM 587 C CA . PHE A 1 72 ? -4.753 -3.195 10.619 1.00 97.19 72 PHE A CA 1
ATOM 588 C C . PHE A 1 72 ? -6.097 -2.503 10.876 1.00 97.19 72 PHE A C 1
ATOM 590 O O . PHE A 1 72 ? -6.594 -2.522 12.006 1.00 97.19 72 PHE A O 1
ATOM 597 N N . VAL A 1 73 ? -6.703 -1.928 9.833 1.00 96.88 73 VAL A N 1
ATOM 598 C CA . VAL A 1 73 ? -7.989 -1.225 9.925 1.00 96.88 73 VAL A CA 1
ATOM 599 C C . VAL A 1 73 ? -9.091 -2.180 10.365 1.00 96.88 73 VAL A C 1
ATOM 601 O O . VAL A 1 73 ? -9.808 -1.868 11.316 1.00 96.88 73 VAL A O 1
ATOM 604 N N . THR A 1 74 ? -9.183 -3.360 9.751 1.00 97.94 74 THR A N 1
ATOM 605 C CA . THR A 1 74 ? -10.174 -4.383 10.110 1.00 97.94 74 THR A CA 1
ATOM 606 C C . THR A 1 74 ? -9.997 -4.829 11.560 1.00 97.94 74 THR A C 1
ATOM 608 O O . THR A 1 74 ? -10.943 -4.791 12.347 1.00 97.94 74 THR A O 1
ATOM 611 N N . SER A 1 75 ? -8.763 -5.137 11.976 1.00 97.50 75 SER A N 1
ATOM 612 C CA . SER A 1 75 ? -8.477 -5.524 13.361 1.00 97.50 75 SER A CA 1
ATOM 613 C C . SER A 1 75 ? -8.852 -4.435 14.370 1.00 97.50 75 SER A C 1
ATOM 615 O O . SER A 1 75 ? -9.295 -4.761 15.477 1.00 97.50 75 SER A O 1
ATOM 617 N N . LYS A 1 76 ? -8.643 -3.156 14.036 1.00 96.69 76 LYS A N 1
ATOM 618 C CA . LYS A 1 76 ? -8.978 -2.027 14.913 1.00 96.69 76 LYS A CA 1
ATOM 619 C C . LYS A 1 76 ? -10.472 -1.744 14.945 1.00 96.69 76 LYS A C 1
ATOM 621 O O . LYS A 1 76 ? -10.999 -1.477 16.023 1.00 96.69 76 LYS A O 1
ATOM 626 N N . ALA A 1 77 ? -11.154 -1.848 13.809 1.00 96.44 77 ALA A N 1
ATOM 627 C CA . ALA A 1 77 ? -12.605 -1.738 13.735 1.00 96.44 77 ALA A CA 1
ATOM 628 C C . ALA A 1 77 ? -13.271 -2.810 14.607 1.00 96.44 77 ALA A C 1
ATOM 630 O O . ALA A 1 77 ? -14.098 -2.484 15.455 1.00 96.44 77 ALA A O 1
ATOM 631 N N . ASP A 1 78 ? -12.825 -4.061 14.495 1.00 97.31 78 ASP A N 1
ATOM 632 C CA . ASP A 1 78 ? -13.318 -5.167 15.315 1.00 97.31 78 ASP A CA 1
ATOM 633 C C . ASP A 1 78 ? -13.048 -4.957 16.809 1.00 97.31 78 ASP A C 1
ATOM 635 O O . ASP A 1 78 ? -13.892 -5.250 17.659 1.00 97.31 78 ASP A O 1
ATOM 639 N N . GLU A 1 79 ? -11.864 -4.447 17.156 1.00 97.19 79 GLU A N 1
ATOM 640 C CA . GLU A 1 79 ? -11.534 -4.092 18.535 1.00 97.19 79 GLU A CA 1
ATOM 641 C C . GLU A 1 79 ? -12.496 -3.034 19.090 1.00 97.19 79 GLU A C 1
ATOM 643 O O . GLU A 1 79 ? -13.004 -3.190 20.204 1.00 97.19 79 GLU A O 1
ATOM 648 N N . VAL A 1 80 ? -12.763 -1.978 18.320 1.00 96.25 80 VAL A N 1
ATOM 649 C CA . VAL A 1 80 ? -13.683 -0.902 18.706 1.00 96.25 80 VAL A CA 1
ATOM 650 C C . VAL A 1 80 ? -15.113 -1.426 18.835 1.00 96.25 80 VAL A C 1
ATOM 652 O O . VAL A 1 80 ? -15.739 -1.182 19.864 1.00 96.25 80 VAL A O 1
ATOM 655 N N . SER A 1 81 ? -15.604 -2.210 17.873 1.00 96.50 81 SER A N 1
ATOM 656 C CA . SER A 1 81 ? -16.935 -2.830 17.927 1.00 96.50 81 SER A CA 1
ATOM 657 C C . SER A 1 81 ? -17.114 -3.684 19.182 1.00 96.50 81 SER A C 1
ATOM 659 O O . SER A 1 81 ? -18.107 -3.541 19.896 1.00 96.50 81 SER A O 1
ATOM 661 N N . ARG A 1 82 ? -16.110 -4.506 19.528 1.00 95.81 82 ARG A N 1
ATOM 662 C CA . ARG A 1 82 ? -16.131 -5.306 20.765 1.00 95.81 82 ARG A CA 1
ATOM 663 C C . ARG A 1 82 ? -16.175 -4.440 22.022 1.00 95.81 82 ARG A C 1
ATOM 665 O O . ARG A 1 82 ? -16.887 -4.778 22.962 1.00 95.81 82 ARG A O 1
ATOM 672 N N . ARG A 1 83 ? -15.432 -3.329 22.057 1.00 96.00 83 ARG A N 1
ATOM 673 C CA . ARG A 1 83 ? -15.423 -2.401 23.205 1.00 96.00 83 ARG A CA 1
ATOM 674 C C . ARG A 1 83 ? -16.746 -1.655 23.367 1.00 96.00 83 ARG A C 1
ATOM 676 O O . ARG A 1 83 ? -17.129 -1.358 24.493 1.00 96.00 83 ARG A O 1
ATOM 683 N N . LEU A 1 84 ? -17.423 -1.347 22.263 1.00 95.56 84 LEU A N 1
ATOM 684 C CA . LEU A 1 84 ? -18.698 -0.630 22.270 1.00 95.56 84 LEU A CA 1
ATOM 685 C C . LEU A 1 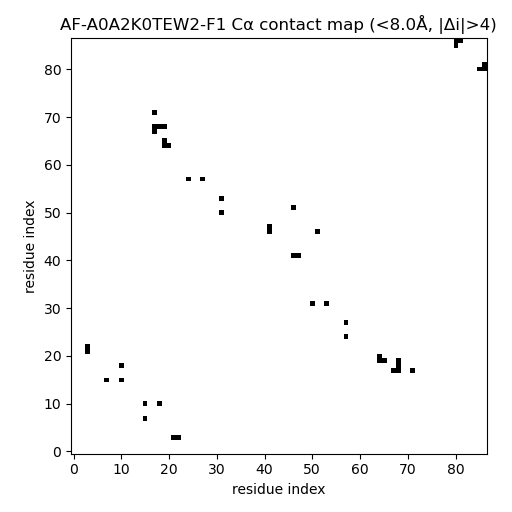84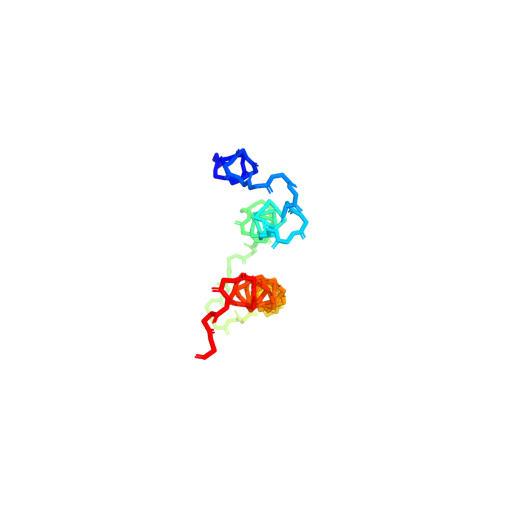 ? -19.909 -1.541 22.530 1.00 95.56 84 LEU A C 1
ATOM 687 O O . LEU A 1 84 ? -21.009 -1.033 22.723 1.00 95.56 84 LEU A O 1
ATOM 691 N N . GLY A 1 85 ? -19.727 -2.866 22.577 1.00 81.25 85 GLY A N 1
ATOM 692 C CA . GLY A 1 85 ? -20.793 -3.814 22.920 1.00 81.25 85 GLY A CA 1
ATOM 693 C C . GLY A 1 85 ? -21.897 -3.937 21.865 1.00 81.25 85 GLY A C 1
ATOM 694 O O . GLY A 1 85 ? -22.931 -4.543 22.135 1.00 81.25 85 GLY A O 1
ATOM 695 N N . THR A 1 86 ? -21.696 -3.391 20.665 1.00 61.12 86 THR A N 1
ATOM 696 C CA . THR A 1 86 ? -22.574 -3.624 19.515 1.00 61.12 86 THR A CA 1
ATOM 697 C C . THR A 1 86 ? -22.311 -5.032 18.984 1.00 61.12 86 THR A C 1
ATOM 699 O O . THR A 1 86 ? -21.384 -5.230 18.197 1.00 61.12 86 THR A O 1
ATOM 702 N N . THR A 1 87 ? -23.079 -5.999 19.499 1.00 53.97 87 THR A N 1
ATOM 703 C CA . THR A 1 87 ? -23.179 -7.376 18.982 1.00 53.97 87 THR A CA 1
ATOM 704 C C . THR A 1 87 ? -24.304 -7.451 17.962 1.00 53.97 87 THR A C 1
ATOM 706 O O . THR A 1 87 ? -25.344 -6.801 18.217 1.00 53.97 87 THR A O 1
#

Sequence (87 aa):
MKYGVQLERESVPEWSLHNLDYNSLKHEIKVHTTRDQATALAIPGHQDTALRRFEDALFTELCNQHDRLDLFVTSKADEVSRRLGTT

Solvent-accessible surface area (backbone atoms only — not comparable to full-atom values): 5321 Å² total; per-residue (Å²): 132,66,59,55,62,49,50,63,69,74,44,58,77,94,48,54,91,56,52,78,65,52,60,58,56,52,46,53,52,47,69,78,67,44,82,83,58,86,67,69,75,73,52,90,93,55,81,59,63,66,60,50,53,48,51,56,50,52,51,51,50,53,50,55,49,48,53,53,35,51,52,51,51,52,55,50,51,52,50,50,38,62,73,69,67,70,124

InterPro domains:
  IPR004331 SPX domain [PS51382] (1-87)

Nearest PDB structures (foldseek):
  8tyu-assembly1_B  TM=8.076E-01  e=9.270E-02  Homo sapiens
  8tyv-assembly2_A  TM=8.221E-01  e=1.819E-01  Homo sapiens

pLDDT: mean 86.98, std 14.1, range [48.97, 98.19]

Secondary structure (DSSP, 8-state):
--HHHHHHHHS-GGGGGGS--HHHHHHHHHHHH-TTS----PPTT---HHHHHHHHHHHHHHHHHHHHHHHHHHHHHHHHHHHHT--

Mean predicted aligned error: 6.84 Å

Radius of gyration: 18.82 Å; Cα contacts (8 Å, |Δi|>4): 23; chains: 1; bounding box: 43×25×54 Å

Foldseek 3Di:
DCVVVVCCVPDDVVCSVLDDPVVVLVVLCCVLPPPPPPPPPQDVPHDPPVSVVSVVVSVVSVVVSVVSNVVVVVVVVVVVCVVVVVD